Protein AF-A0A5B2VB46-F1 (afdb_monomer_lite)

Structure (mmCIF, N/CA/C/O backbone):
data_AF-A0A5B2VB46-F1
#
_entry.id   AF-A0A5B2VB46-F1
#
loop_
_atom_site.group_PDB
_atom_site.id
_atom_site.type_symbol
_atom_site.label_atom_id
_atom_site.label_alt_id
_atom_site.label_comp_id
_atom_site.label_asym_id
_atom_site.label_entity_id
_atom_site.label_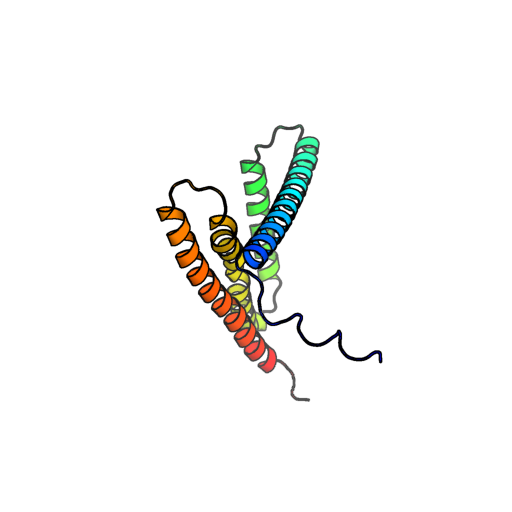seq_id
_atom_site.pdbx_PDB_ins_code
_atom_site.Cartn_x
_atom_site.Cartn_y
_atom_site.Cartn_z
_atom_site.occupancy
_atom_site.B_iso_or_equiv
_atom_site.auth_seq_id
_atom_site.auth_comp_id
_atom_site.auth_asym_id
_atom_site.auth_atom_id
_atom_site.pdbx_PDB_model_num
ATOM 1 N N . MET A 1 1 ? 26.247 -49.429 2.736 1.00 46.56 1 MET A N 1
ATOM 2 C CA . MET A 1 1 ? 26.885 -48.415 1.864 1.00 46.56 1 MET A CA 1
ATOM 3 C C . MET A 1 1 ? 25.823 -47.531 1.199 1.00 46.56 1 MET A C 1
ATOM 5 O O . MET A 1 1 ? 25.693 -47.545 -0.013 1.00 46.56 1 MET A O 1
ATOM 9 N N . ALA A 1 2 ? 25.027 -46.788 1.976 1.00 45.22 2 ALA A N 1
ATOM 10 C CA . ALA A 1 2 ? 23.944 -45.957 1.428 1.00 45.22 2 ALA A CA 1
ATOM 11 C C . ALA A 1 2 ? 23.599 -44.784 2.364 1.00 45.22 2 ALA A C 1
ATOM 13 O O . ALA A 1 2 ? 22.451 -44.605 2.744 1.00 45.22 2 ALA A O 1
ATOM 14 N N . SER A 1 3 ? 24.602 -44.027 2.824 1.00 49.53 3 SER A N 1
ATOM 15 C CA . SER A 1 3 ? 24.350 -42.890 3.724 1.00 49.53 3 SER A CA 1
ATOM 16 C C . SER A 1 3 ? 25.451 -41.830 3.658 1.00 49.53 3 SER A C 1
ATOM 18 O O . SER A 1 3 ? 26.007 -41.428 4.679 1.00 49.53 3 SER A O 1
ATOM 20 N N . THR A 1 4 ? 25.825 -41.389 2.454 1.00 49.69 4 THR A N 1
ATOM 21 C CA . THR A 1 4 ? 26.811 -40.301 2.293 1.00 49.69 4 THR A CA 1
ATOM 22 C C . THR A 1 4 ? 26.540 -39.471 1.035 1.00 49.69 4 THR A C 1
ATOM 24 O O . THR A 1 4 ? 27.427 -39.251 0.220 1.00 49.69 4 THR A O 1
ATOM 27 N N . THR A 1 5 ? 25.294 -39.029 0.831 1.00 49.06 5 THR A N 1
ATOM 28 C CA . THR A 1 5 ? 24.952 -38.166 -0.325 1.00 49.06 5 THR A CA 1
ATOM 29 C C . THR A 1 5 ? 24.056 -36.972 0.035 1.00 49.06 5 THR A C 1
ATOM 31 O O . THR A 1 5 ? 23.665 -36.225 -0.847 1.00 49.06 5 THR A O 1
ATOM 34 N N . ILE A 1 6 ? 23.758 -36.718 1.318 1.00 52.31 6 ILE A N 1
ATOM 35 C CA . ILE A 1 6 ? 22.852 -35.611 1.715 1.00 52.31 6 ILE A CA 1
ATOM 36 C C . ILE A 1 6 ? 23.581 -34.422 2.374 1.00 52.31 6 ILE A C 1
ATOM 38 O O . ILE A 1 6 ? 22.983 -33.383 2.624 1.00 52.31 6 ILE A O 1
ATOM 42 N N . SER A 1 7 ? 24.893 -34.490 2.597 1.00 48.81 7 SER A N 1
ATOM 43 C CA . SER A 1 7 ? 25.623 -33.411 3.277 1.00 48.81 7 SER A CA 1
ATOM 44 C C . SER A 1 7 ? 26.621 -32.738 2.338 1.00 48.81 7 SER A C 1
ATOM 46 O O . SER A 1 7 ? 27.769 -33.163 2.325 1.00 48.81 7 SER A O 1
ATOM 48 N N . ASN A 1 8 ? 26.174 -31.760 1.528 1.00 46.81 8 ASN A N 1
ATOM 49 C CA . ASN A 1 8 ? 26.981 -30.599 1.064 1.00 46.81 8 ASN A CA 1
ATOM 50 C C . ASN A 1 8 ? 26.318 -29.678 0.009 1.00 46.81 8 ASN A C 1
ATOM 52 O O . ASN A 1 8 ? 27.009 -28.945 -0.691 1.00 46.81 8 ASN A O 1
ATOM 56 N N . ALA A 1 9 ? 24.989 -29.618 -0.108 1.00 46.84 9 ALA A N 1
ATOM 57 C CA . ALA A 1 9 ? 24.348 -28.729 -1.093 1.00 46.84 9 ALA A CA 1
ATOM 58 C C . ALA A 1 9 ? 24.318 -27.228 -0.704 1.00 46.84 9 ALA A C 1
ATOM 60 O O . ALA A 1 9 ? 23.650 -26.445 -1.371 1.00 46.84 9 ALA A O 1
ATOM 61 N N . VAL A 1 10 ? 24.999 -26.807 0.371 1.00 53.06 10 VAL A N 1
ATOM 62 C CA . VAL A 1 10 ? 24.820 -25.463 0.966 1.00 53.06 10 VAL A CA 1
ATOM 63 C C . VAL A 1 10 ? 26.076 -24.578 0.905 1.00 53.06 10 VAL A C 1
ATOM 65 O O . VAL A 1 10 ? 26.020 -23.432 1.334 1.00 53.06 10 VAL A O 1
ATOM 68 N N . THR A 1 11 ? 27.210 -25.028 0.352 1.00 63.12 11 THR A N 1
ATOM 69 C CA . THR A 1 11 ? 28.468 -24.281 0.586 1.00 63.12 11 THR A CA 1
ATOM 70 C C . THR A 1 11 ? 28.937 -23.320 -0.509 1.00 63.12 11 THR A C 1
ATOM 72 O O . THR A 1 11 ? 29.594 -22.358 -0.143 1.00 63.12 11 THR A O 1
ATOM 75 N N . THR A 1 12 ? 28.589 -23.419 -1.794 1.00 55.94 12 THR A N 1
ATOM 76 C CA . THR A 1 12 ? 29.017 -22.378 -2.760 1.00 55.94 12 THR A CA 1
ATOM 77 C C . THR A 1 12 ? 28.120 -22.345 -3.992 1.00 55.94 12 THR A C 1
ATOM 79 O O . THR A 1 12 ? 28.344 -23.095 -4.939 1.00 55.94 12 THR A O 1
ATOM 82 N N . LEU A 1 13 ? 27.132 -21.449 -4.026 1.00 57.28 13 LEU A N 1
ATOM 83 C CA . LEU A 1 13 ? 26.632 -20.980 -5.319 1.00 57.28 13 LEU A CA 1
ATOM 84 C C . LEU A 1 13 ? 27.815 -20.292 -6.006 1.00 57.28 13 LEU A C 1
ATOM 86 O O . LEU A 1 13 ? 28.377 -19.344 -5.451 1.00 57.28 13 LEU A O 1
ATOM 90 N N . THR A 1 14 ? 28.234 -20.771 -7.175 1.00 73.62 14 THR A N 1
ATOM 91 C CA . THR A 1 14 ? 29.190 -20.004 -7.979 1.00 73.62 14 THR A CA 1
ATOM 92 C C . THR A 1 14 ? 28.559 -18.644 -8.321 1.00 73.62 14 THR A C 1
ATOM 94 O O . THR A 1 14 ? 27.329 -18.547 -8.408 1.00 73.62 14 THR A O 1
ATOM 97 N N . PRO A 1 15 ? 29.350 -17.572 -8.522 1.00 70.38 15 PRO A N 1
ATOM 98 C CA . PRO A 1 15 ? 28.812 -16.256 -8.884 1.00 70.38 15 PRO A CA 1
ATOM 99 C C . PRO A 1 15 ? 27.856 -16.314 -10.088 1.00 70.38 15 PRO A C 1
ATOM 101 O O . PRO A 1 15 ? 26.864 -15.589 -10.132 1.00 70.38 15 PRO A O 1
ATOM 104 N N . GLU A 1 16 ? 28.100 -17.241 -11.020 1.00 72.50 16 GLU A N 1
ATOM 105 C CA . GLU A 1 16 ? 27.219 -17.500 -12.161 1.00 72.50 16 GLU A CA 1
ATOM 106 C C . GLU A 1 16 ? 25.876 -18.133 -11.778 1.00 72.50 16 GLU A C 1
ATOM 108 O O . GLU A 1 16 ? 24.846 -17.733 -12.317 1.00 72.50 16 GLU A O 1
ATOM 113 N N . GLN A 1 17 ? 25.842 -19.072 -10.828 1.00 74.94 17 GLN A N 1
ATOM 114 C CA . GLN A 1 17 ? 24.598 -19.702 -10.369 1.00 74.94 17 GLN A CA 1
ATOM 115 C C . GLN A 1 17 ? 23.719 -18.731 -9.567 1.00 74.94 17 GLN A C 1
ATOM 117 O O . GLN A 1 17 ? 22.497 -18.743 -9.724 1.00 74.94 17 GLN A O 1
ATOM 122 N N . ALA A 1 18 ? 24.319 -17.848 -8.761 1.00 71.69 18 ALA A N 1
ATOM 123 C CA . ALA A 1 18 ? 23.589 -16.790 -8.055 1.00 71.69 18 ALA A CA 1
ATOM 124 C C . ALA A 1 18 ? 23.002 -15.751 -9.029 1.00 71.69 18 ALA A C 1
ATOM 126 O O . ALA A 1 18 ? 21.856 -15.325 -8.874 1.00 71.69 18 ALA A O 1
ATOM 127 N N . LEU A 1 19 ? 23.755 -15.390 -10.073 1.00 73.19 19 LEU A N 1
ATOM 128 C CA . LEU A 1 19 ? 23.287 -14.497 -11.133 1.00 73.19 19 LEU A CA 1
ATOM 129 C C . LEU A 1 19 ? 22.173 -15.139 -11.975 1.00 73.19 19 LEU A C 1
ATOM 131 O O . LEU A 1 19 ? 21.193 -14.471 -12.301 1.00 73.19 19 LEU A O 1
ATOM 135 N N . ALA A 1 20 ? 22.294 -16.427 -12.303 1.00 79.19 20 ALA A N 1
ATOM 136 C CA . ALA A 1 20 ? 21.267 -17.174 -13.027 1.00 79.19 20 ALA A CA 1
ATOM 137 C C . ALA A 1 20 ? 19.962 -17.276 -12.220 1.00 79.19 20 ALA A C 1
ATOM 139 O O . ALA A 1 20 ? 18.888 -17.022 -12.764 1.00 79.19 20 ALA A O 1
ATOM 140 N N . ALA A 1 21 ? 20.047 -17.552 -10.914 1.00 76.25 21 ALA A N 1
ATOM 141 C CA . ALA A 1 21 ? 18.888 -17.550 -10.024 1.00 76.25 21 ALA A CA 1
ATOM 142 C C . ALA A 1 21 ? 18.243 -16.156 -9.916 1.00 76.25 21 ALA A C 1
ATOM 144 O O . ALA A 1 21 ? 17.022 -16.040 -9.987 1.00 76.25 21 ALA A O 1
ATOM 145 N N . ALA A 1 22 ? 19.044 -15.089 -9.817 1.00 74.06 22 ALA A N 1
ATOM 146 C CA . ALA A 1 22 ? 18.539 -13.715 -9.795 1.00 74.06 22 ALA A CA 1
ATOM 147 C C . ALA A 1 22 ? 17.832 -13.326 -11.106 1.00 74.06 22 ALA A C 1
ATOM 149 O O . ALA A 1 22 ? 16.782 -12.685 -11.069 1.00 74.06 22 ALA A O 1
ATOM 150 N N . ARG A 1 23 ? 18.362 -13.751 -12.262 1.00 78.25 23 ARG A N 1
ATOM 151 C CA . ARG A 1 23 ? 17.729 -13.536 -13.575 1.00 78.25 23 ARG A CA 1
ATOM 152 C C . ARG A 1 23 ? 16.414 -14.301 -13.714 1.00 78.25 23 ARG A C 1
ATOM 154 O O . ARG A 1 23 ? 15.433 -13.705 -14.138 1.00 78.25 23 ARG A O 1
ATOM 161 N N . ALA A 1 24 ? 16.366 -15.563 -13.289 1.00 81.19 24 ALA A N 1
ATOM 162 C CA . ALA A 1 24 ? 15.136 -16.358 -13.309 1.00 81.19 24 ALA A CA 1
ATOM 163 C C . ALA A 1 24 ? 14.035 -15.748 -12.418 1.00 81.19 24 ALA A C 1
ATOM 165 O O . ALA A 1 24 ? 12.869 -15.712 -12.802 1.00 81.19 24 ALA A O 1
ATOM 166 N N . GLN A 1 25 ? 14.403 -15.215 -11.248 1.00 77.62 25 GLN A N 1
ATOM 167 C CA . GLN A 1 25 ? 13.475 -14.503 -10.360 1.00 77.62 25 GLN A CA 1
ATOM 168 C C . GLN A 1 25 ? 12.995 -13.178 -10.974 1.00 77.62 25 GLN A C 1
ATOM 170 O O . GLN A 1 25 ? 11.816 -12.845 -10.871 1.00 77.62 25 GLN A O 1
ATOM 175 N N . ALA A 1 26 ? 13.879 -12.438 -11.651 1.00 75.88 26 ALA A N 1
ATOM 176 C CA . ALA A 1 26 ? 13.517 -11.207 -12.353 1.00 75.88 26 ALA A CA 1
ATOM 177 C C . ALA A 1 26 ? 12.580 -11.467 -13.546 1.00 75.88 26 ALA A C 1
ATOM 179 O O . ALA A 1 26 ? 11.647 -10.699 -13.773 1.00 75.88 26 ALA A O 1
ATOM 180 N N . GLU A 1 27 ? 12.788 -12.558 -14.282 1.00 78.44 27 GLU A N 1
ATOM 181 C CA . GLU A 1 27 ? 11.916 -12.968 -15.386 1.00 78.44 27 GLU A CA 1
ATOM 182 C C . GLU A 1 27 ? 10.544 -13.431 -14.880 1.00 78.44 27 GLU A C 1
ATOM 184 O O . GLU A 1 27 ? 9.518 -12.982 -15.389 1.00 78.44 27 GLU A O 1
ATOM 189 N N . ALA A 1 28 ? 10.502 -14.220 -13.802 1.00 78.06 28 ALA A N 1
ATOM 190 C CA . ALA A 1 28 ? 9.250 -14.582 -13.137 1.00 78.06 28 ALA A CA 1
ATOM 191 C C . ALA A 1 28 ? 8.486 -13.346 -12.623 1.00 78.06 28 ALA A C 1
ATOM 193 O O . ALA A 1 28 ? 7.263 -13.270 -12.757 1.00 78.06 28 ALA A O 1
ATOM 194 N N . ALA A 1 29 ? 9.198 -12.351 -12.083 1.00 75.19 29 ALA A N 1
ATOM 195 C CA . ALA A 1 29 ? 8.609 -11.087 -11.649 1.00 75.19 29 ALA A CA 1
ATOM 196 C C . ALA A 1 29 ? 8.081 -10.247 -12.825 1.00 75.19 29 ALA A C 1
ATOM 198 O O . ALA A 1 29 ? 7.017 -9.642 -12.698 1.00 75.19 29 ALA A O 1
ATOM 199 N N . ARG A 1 30 ? 8.773 -10.239 -13.974 1.00 77.06 30 ARG A N 1
ATOM 200 C CA . ARG A 1 30 ? 8.298 -9.593 -15.211 1.00 77.06 30 ARG A CA 1
ATOM 201 C C . ARG A 1 30 ? 7.019 -10.238 -15.727 1.00 77.06 30 ARG A C 1
ATOM 203 O O . ARG A 1 30 ? 6.040 -9.535 -15.920 1.00 77.06 30 ARG A O 1
ATOM 210 N N . ILE A 1 31 ? 6.987 -11.565 -15.835 1.00 81.12 31 ILE A N 1
ATOM 211 C CA . ILE A 1 31 ? 5.788 -12.298 -16.268 1.00 81.12 31 ILE A CA 1
ATOM 212 C C . ILE A 1 31 ? 4.614 -12.017 -15.318 1.00 81.12 31 ILE A C 1
ATOM 214 O O . ILE A 1 31 ? 3.486 -11.813 -15.759 1.00 81.12 31 ILE A O 1
ATOM 218 N N . ALA A 1 32 ? 4.860 -11.962 -14.005 1.00 78.00 32 ALA A N 1
ATOM 219 C CA . ALA A 1 32 ? 3.830 -11.607 -13.030 1.00 78.00 32 ALA A CA 1
ATOM 220 C C . ALA A 1 32 ? 3.327 -10.160 -13.196 1.00 78.00 32 ALA A C 1
ATOM 222 O O . ALA A 1 32 ? 2.123 -9.922 -13.082 1.00 78.00 32 ALA A O 1
ATOM 223 N N . ALA A 1 33 ? 4.222 -9.211 -13.484 1.00 76.25 33 ALA A 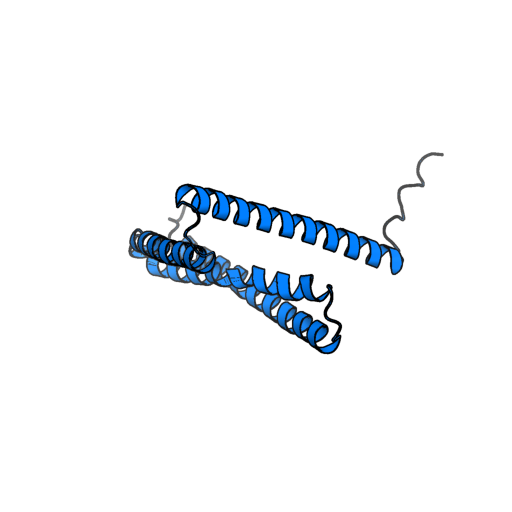N 1
ATOM 224 C CA . ALA A 1 33 ? 3.866 -7.822 -13.758 1.00 76.25 33 ALA A CA 1
ATOM 225 C C . ALA A 1 33 ? 3.070 -7.682 -15.065 1.00 76.25 33 ALA A C 1
ATOM 227 O O . ALA A 1 33 ? 2.039 -7.015 -15.067 1.00 76.25 33 ALA A O 1
ATOM 228 N N . ASP A 1 34 ? 3.479 -8.369 -16.130 1.00 82.62 34 ASP A N 1
ATOM 229 C CA . ASP A 1 34 ? 2.788 -8.370 -17.423 1.00 82.62 34 ASP A CA 1
ATOM 230 C C . ASP A 1 34 ? 1.392 -8.989 -17.301 1.00 82.62 34 ASP A C 1
ATOM 232 O O . ASP A 1 34 ? 0.420 -8.448 -17.824 1.00 82.62 34 ASP A O 1
ATOM 236 N N . ASN A 1 35 ? 1.259 -10.073 -16.531 1.00 80.81 35 ASN A N 1
ATOM 237 C CA . ASN A 1 35 ? -0.039 -10.667 -16.227 1.00 80.81 35 ASN A CA 1
ATOM 238 C C . ASN A 1 35 ? -0.927 -9.687 -15.447 1.00 80.81 35 ASN A C 1
ATOM 240 O O . ASN A 1 35 ? -2.094 -9.518 -15.790 1.00 80.81 35 ASN A O 1
ATOM 244 N N . ALA A 1 36 ? -0.393 -9.014 -14.422 1.00 78.44 36 ALA A N 1
ATOM 245 C CA . ALA A 1 36 ? -1.131 -8.011 -13.652 1.00 78.44 36 ALA A CA 1
ATOM 246 C C . ALA A 1 36 ? -1.567 -6.816 -14.517 1.00 78.44 36 ALA A C 1
ATOM 248 O O . ALA A 1 36 ? -2.700 -6.344 -14.389 1.00 78.44 36 ALA A O 1
ATOM 249 N N . GLN A 1 37 ? -0.700 -6.374 -15.428 1.00 77.69 37 GLN A N 1
ATOM 250 C CA . GLN A 1 37 ? -1.000 -5.338 -16.409 1.00 77.69 37 GLN A CA 1
ATOM 251 C C . GLN A 1 37 ? -2.110 -5.803 -17.361 1.00 77.69 37 GLN A C 1
ATOM 253 O O . GLN A 1 37 ? -3.087 -5.088 -17.549 1.00 77.69 37 GLN A O 1
ATOM 258 N N . ALA A 1 38 ? -2.035 -7.038 -17.863 1.00 81.06 38 ALA A N 1
ATOM 259 C CA . ALA A 1 38 ? -3.051 -7.622 -18.732 1.00 81.06 38 ALA A CA 1
ATOM 260 C C . ALA A 1 38 ? -4.418 -7.747 -18.038 1.00 81.06 38 ALA A C 1
ATOM 262 O O . ALA A 1 38 ? -5.444 -7.497 -18.667 1.00 81.06 38 ALA A O 1
ATOM 263 N N . TYR A 1 39 ? -4.459 -8.074 -16.740 1.00 79.19 39 TYR A N 1
ATOM 264 C CA . TYR A 1 39 ? -5.704 -8.040 -15.964 1.00 79.19 39 TYR A CA 1
ATOM 265 C C . TYR A 1 39 ? -6.263 -6.617 -15.850 1.00 79.19 39 TYR A C 1
ATOM 267 O O . TYR A 1 39 ? -7.465 -6.417 -16.035 1.00 79.19 39 TYR A O 1
ATOM 275 N N . ALA A 1 40 ? -5.414 -5.624 -15.572 1.00 77.06 40 ALA A N 1
ATOM 276 C CA . ALA A 1 40 ? -5.832 -4.225 -15.501 1.00 77.06 40 ALA A CA 1
ATOM 277 C C . ALA A 1 40 ? -6.350 -3.715 -16.856 1.00 77.06 40 ALA A C 1
ATOM 279 O O . ALA A 1 40 ? -7.401 -3.071 -16.912 1.00 77.06 40 ALA A O 1
ATOM 280 N N . ASP A 1 41 ? -5.665 -4.066 -17.941 1.00 79.69 41 ASP A N 1
ATOM 281 C CA . ASP A 1 41 ? -6.040 -3.711 -19.306 1.00 79.69 41 ASP A CA 1
ATOM 282 C C . ASP A 1 41 ? -7.309 -4.446 -19.750 1.00 79.69 41 ASP A C 1
ATOM 284 O O . ASP A 1 41 ? -8.144 -3.851 -20.421 1.00 79.69 41 ASP A O 1
ATOM 288 N N . ALA A 1 42 ? -7.531 -5.695 -19.328 1.00 80.12 42 ALA A N 1
ATOM 289 C CA . ALA A 1 42 ? -8.769 -6.429 -19.597 1.00 80.12 42 ALA A CA 1
ATOM 290 C C . ALA A 1 42 ? -9.974 -5.813 -18.869 1.00 80.12 42 ALA A C 1
ATOM 292 O O . ALA A 1 42 ? -11.053 -5.675 -19.451 1.00 80.12 42 ALA A O 1
ATOM 293 N N . VAL A 1 43 ? -9.798 -5.389 -17.613 1.00 82.00 43 VAL A N 1
ATOM 294 C CA . VAL A 1 43 ? -10.832 -4.646 -16.879 1.00 82.00 43 VAL A CA 1
ATOM 295 C C . VAL A 1 43 ? -11.100 -3.308 -17.569 1.00 82.00 43 VAL A C 1
ATOM 297 O O . VAL A 1 43 ? -12.259 -2.993 -17.842 1.00 82.00 43 VAL A O 1
ATOM 300 N N . ALA A 1 44 ? -10.054 -2.564 -17.935 1.00 72.44 44 ALA A N 1
ATOM 301 C CA . ALA A 1 44 ? -10.188 -1.306 -18.664 1.00 72.44 44 ALA A CA 1
ATOM 302 C C . ALA A 1 44 ? -10.876 -1.501 -20.025 1.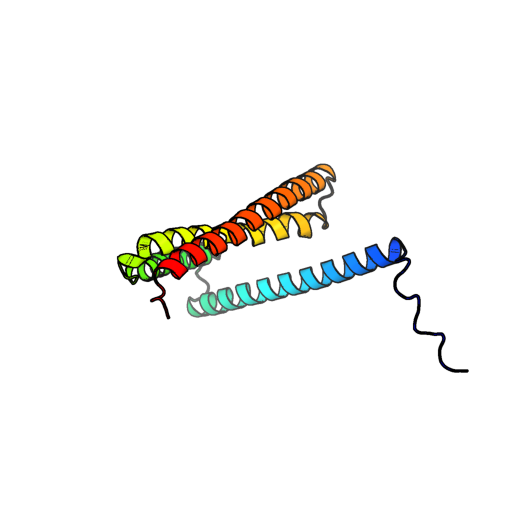00 72.44 44 ALA A C 1
ATOM 304 O O . ALA A 1 44 ? -11.777 -0.740 -20.360 1.00 72.44 44 ALA A O 1
ATOM 305 N N . ALA A 1 45 ? -10.526 -2.547 -20.773 1.00 71.75 45 ALA A N 1
ATOM 306 C CA . ALA A 1 45 ? -11.098 -2.874 -22.074 1.00 71.75 45 ALA A CA 1
ATOM 307 C C . ALA A 1 45 ? -12.557 -3.334 -21.974 1.00 71.75 45 ALA A C 1
ATOM 309 O O . ALA A 1 45 ? -13.371 -2.940 -22.802 1.00 71.75 45 ALA A O 1
ATOM 310 N N . SER A 1 46 ? -12.920 -4.120 -20.956 1.00 77.94 46 SER A N 1
ATOM 311 C CA . SER A 1 46 ? -14.313 -4.536 -20.738 1.00 77.94 46 SER A CA 1
ATOM 312 C C . SER A 1 46 ? -15.217 -3.346 -20.404 1.00 77.94 46 SER A C 1
ATOM 314 O O . SER A 1 46 ? -16.325 -3.240 -20.930 1.00 77.94 46 SER A O 1
ATOM 316 N N . LEU A 1 47 ? -14.721 -2.399 -19.603 1.00 69.12 47 LEU A N 1
ATOM 317 C CA . LEU A 1 47 ? -15.444 -1.171 -19.293 1.00 69.12 47 LEU A CA 1
ATOM 318 C C . LEU A 1 47 ? -15.433 -0.186 -20.471 1.00 69.12 47 LEU A C 1
ATOM 320 O O . LEU A 1 47 ? -16.440 0.473 -20.724 1.00 69.12 47 LEU A O 1
ATOM 324 N N . ALA A 1 48 ? -14.341 -0.119 -21.236 1.00 67.25 48 ALA A N 1
ATOM 325 C CA . ALA A 1 48 ? -14.258 0.657 -22.471 1.00 67.25 48 ALA A CA 1
ATOM 326 C C . ALA A 1 48 ? -15.235 0.122 -23.528 1.00 67.25 48 ALA A C 1
ATOM 328 O O . ALA A 1 48 ? -15.938 0.899 -24.165 1.00 67.25 48 ALA A O 1
ATOM 329 N N . ALA A 1 49 ? -15.360 -1.198 -23.670 1.00 67.94 49 ALA A N 1
ATOM 330 C CA . ALA A 1 49 ? -16.340 -1.832 -24.548 1.00 67.94 49 ALA A CA 1
ATOM 331 C C . ALA A 1 49 ? -17.779 -1.567 -24.077 1.00 67.94 49 ALA A C 1
ATOM 333 O O . ALA A 1 49 ? -18.634 -1.230 -24.893 1.00 67.94 49 ALA A O 1
ATOM 334 N N . ALA A 1 50 ? -18.035 -1.619 -22.764 1.00 68.19 50 ALA A N 1
ATOM 335 C CA . ALA A 1 50 ? -19.327 -1.248 -22.180 1.00 68.19 50 ALA A CA 1
ATOM 336 C C . ALA A 1 50 ? -19.674 0.244 -22.364 1.00 68.19 50 ALA A C 1
ATOM 338 O O . ALA A 1 50 ? -20.846 0.611 -22.329 1.00 68.19 50 ALA A O 1
ATOM 339 N N . THR A 1 51 ? -18.671 1.099 -22.582 1.00 68.38 51 THR A N 1
ATOM 340 C CA . THR A 1 51 ? -18.821 2.550 -22.794 1.00 68.38 51 THR A CA 1
ATOM 341 C C . THR A 1 51 ? -18.626 2.980 -24.256 1.00 68.38 51 THR A C 1
ATOM 343 O O . THR A 1 51 ? -18.645 4.174 -24.547 1.00 68.38 51 THR A O 1
ATOM 346 N N . GLY A 1 52 ? -18.475 2.035 -25.196 1.00 65.50 52 GLY A N 1
ATOM 347 C CA . GLY A 1 52 ? -18.378 2.311 -26.637 1.00 65.50 52 GLY A CA 1
ATOM 348 C C . GLY A 1 52 ? -17.021 2.842 -27.122 1.00 65.50 52 GLY A C 1
ATOM 349 O O . GLY A 1 52 ? -16.954 3.460 -28.180 1.00 65.50 52 GLY A O 1
ATOM 350 N N . GLY A 1 53 ? -15.941 2.625 -26.367 1.00 63.72 53 GLY A N 1
ATOM 351 C CA . GLY A 1 53 ? -14.570 2.996 -26.745 1.00 63.72 53 GLY A CA 1
ATOM 352 C C . GLY A 1 53 ? -14.224 4.480 -26.568 1.00 63.72 53 GLY A C 1
ATOM 353 O O . GLY A 1 53 ? -13.159 4.909 -26.996 1.00 63.72 53 GLY A O 1
ATOM 354 N N . ALA A 1 54 ? -15.099 5.265 -25.933 1.00 64.06 54 ALA A N 1
ATOM 355 C CA . ALA A 1 54 ? -14.954 6.718 -25.816 1.00 64.06 54 ALA A CA 1
ATOM 356 C C . ALA A 1 54 ? -14.154 7.194 -24.586 1.00 64.06 54 ALA A C 1
ATOM 358 O O . ALA A 1 54 ? -13.973 8.399 -24.408 1.00 64.06 54 ALA A O 1
ATOM 359 N N . VAL A 1 55 ? -13.706 6.289 -23.708 1.00 65.75 55 VAL A N 1
ATOM 360 C CA . VAL A 1 55 ? -13.098 6.669 -22.423 1.00 65.75 55 VAL A CA 1
ATOM 361 C C . VAL A 1 55 ? -11.581 6.542 -22.488 1.00 65.75 55 VAL A C 1
ATOM 363 O O . VAL A 1 55 ? -11.038 5.443 -22.567 1.00 65.75 55 VAL A O 1
ATOM 366 N N . ASP A 1 56 ? -10.899 7.685 -22.427 1.00 79.25 56 ASP A N 1
ATOM 367 C CA . ASP A 1 56 ? -9.441 7.756 -22.333 1.00 79.25 56 ASP A CA 1
ATOM 368 C C . ASP A 1 56 ? -8.929 7.021 -21.069 1.00 79.25 56 ASP A C 1
ATOM 370 O O . ASP A 1 56 ? -9.528 7.168 -19.995 1.00 79.25 56 ASP A O 1
ATOM 374 N N . PRO A 1 57 ? -7.816 6.260 -21.133 1.00 78.56 57 PRO A N 1
ATOM 375 C CA . PRO A 1 57 ? -7.255 5.558 -19.973 1.00 78.56 57 PRO A CA 1
ATOM 376 C C . PRO A 1 57 ? -6.973 6.463 -18.765 1.00 78.56 57 PRO A C 1
ATOM 378 O O . PRO A 1 57 ? -7.048 6.015 -17.617 1.00 78.56 57 PRO A O 1
ATOM 381 N N . THR A 1 58 ? -6.672 7.742 -18.992 1.00 83.62 58 THR A N 1
ATOM 382 C CA . THR A 1 58 ? -6.495 8.742 -17.930 1.00 83.62 58 THR A CA 1
ATOM 383 C C . THR A 1 58 ? -7.821 9.051 -17.254 1.00 83.62 58 THR A C 1
ATOM 385 O O . THR A 1 58 ? -7.890 9.054 -16.026 1.00 83.62 58 THR A O 1
ATOM 388 N N . VAL A 1 59 ? -8.888 9.252 -18.035 1.00 83.81 59 VAL A N 1
ATOM 389 C CA . VAL A 1 59 ? -10.250 9.465 -17.518 1.00 83.81 59 VAL A CA 1
ATOM 390 C C . VAL A 1 59 ? -10.720 8.238 -16.740 1.00 83.81 59 VAL A C 1
ATOM 392 O O . VAL A 1 59 ? -11.317 8.377 -15.676 1.00 83.81 59 VAL A O 1
ATOM 395 N N . PHE A 1 60 ? -10.377 7.037 -17.203 1.00 80.25 60 PHE A N 1
ATOM 396 C CA . PHE A 1 60 ? -10.663 5.791 -16.494 1.00 80.25 60 PHE A CA 1
ATOM 397 C C . PHE A 1 60 ? -9.946 5.702 -15.135 1.00 80.25 60 PHE A C 1
ATOM 399 O O . PHE A 1 60 ? -10.581 5.455 -14.108 1.00 80.25 60 PHE A O 1
ATOM 406 N N . ARG A 1 61 ? -8.633 5.968 -15.090 1.00 82.94 61 ARG A N 1
ATOM 407 C CA . ARG A 1 61 ? -7.864 6.009 -13.829 1.00 82.94 61 ARG A CA 1
ATOM 408 C C . ARG A 1 61 ? -8.379 7.100 -12.888 1.00 82.94 61 ARG A C 1
ATOM 410 O O . ARG A 1 61 ? -8.457 6.877 -11.681 1.00 82.94 61 ARG A O 1
ATOM 417 N N . LEU A 1 62 ? -8.775 8.248 -13.436 1.00 88.19 62 LEU A N 1
ATOM 418 C CA . LEU A 1 62 ? -9.386 9.340 -12.683 1.00 88.19 62 LEU A CA 1
ATOM 419 C C . LEU A 1 62 ? -10.747 8.932 -12.103 1.00 88.19 62 LEU A C 1
ATOM 421 O O . LEU A 1 62 ? -11.027 9.237 -10.947 1.00 88.19 62 LEU A O 1
ATOM 425 N N . ALA A 1 63 ? -11.570 8.202 -12.858 1.00 88.44 63 ALA A N 1
ATOM 426 C CA . ALA A 1 63 ? -12.845 7.686 -12.371 1.00 88.44 63 ALA A CA 1
ATOM 427 C C . ALA A 1 63 ? -12.646 6.712 -11.199 1.00 88.44 63 ALA A C 1
ATOM 429 O O . ALA A 1 63 ? -13.316 6.852 -10.176 1.00 88.44 63 ALA A O 1
ATOM 430 N N . ILE A 1 64 ? -11.684 5.784 -11.299 1.00 88.12 64 ILE A N 1
ATOM 431 C CA . ILE A 1 64 ? -11.316 4.889 -10.187 1.00 88.12 64 ILE A CA 1
ATOM 432 C C . ILE A 1 64 ? -10.834 5.696 -8.977 1.00 88.12 64 ILE A C 1
ATOM 434 O O . ILE A 1 64 ? -11.249 5.417 -7.855 1.00 88.12 64 ILE A O 1
ATOM 438 N N . PHE A 1 65 ? -9.996 6.713 -9.188 1.00 90.69 65 PHE A N 1
ATOM 439 C CA . PHE A 1 65 ? -9.516 7.584 -8.115 1.00 90.69 65 PHE A CA 1
ATOM 440 C C . PHE A 1 65 ? -10.667 8.301 -7.394 1.00 90.69 65 PHE A C 1
ATOM 442 O O . PHE A 1 65 ? -10.743 8.270 -6.166 1.00 90.69 65 PHE A O 1
ATOM 449 N N . VAL A 1 66 ? -11.605 8.887 -8.141 1.00 93.38 66 VAL A N 1
ATOM 450 C CA . VAL A 1 66 ? -12.781 9.564 -7.575 1.00 93.38 66 VAL A CA 1
ATOM 451 C C . VAL A 1 66 ? -13.686 8.574 -6.834 1.00 93.38 66 VAL A C 1
ATOM 453 O O . VAL A 1 66 ? -14.104 8.853 -5.710 1.00 93.38 66 VAL A O 1
ATOM 456 N N . LEU A 1 67 ? -13.940 7.392 -7.404 1.00 94.00 67 LEU A N 1
ATOM 457 C CA . LEU A 1 67 ? -14.695 6.326 -6.736 1.00 94.00 67 LEU A CA 1
ATOM 458 C C . LEU A 1 67 ? -14.017 5.877 -5.433 1.00 94.00 67 LEU A C 1
ATOM 460 O O . LEU A 1 67 ? -14.695 5.700 -4.422 1.00 94.00 67 LEU A O 1
ATOM 464 N N . ALA A 1 68 ? -12.688 5.754 -5.419 1.00 93.19 68 ALA A N 1
ATOM 465 C CA . ALA A 1 68 ? -11.930 5.404 -4.221 1.00 93.19 68 ALA A CA 1
ATOM 466 C C . ALA A 1 68 ? -12.052 6.469 -3.116 1.00 93.19 68 ALA A C 1
ATOM 468 O O . ALA A 1 68 ? -12.144 6.106 -1.943 1.00 93.19 68 ALA A O 1
ATOM 469 N N . ILE A 1 69 ? -12.124 7.762 -3.465 1.00 94.69 69 ILE A N 1
ATOM 470 C CA . ILE A 1 69 ? -12.389 8.842 -2.495 1.00 94.69 69 ILE A CA 1
ATOM 471 C C . ILE A 1 69 ? -13.767 8.662 -1.855 1.00 94.69 69 ILE A C 1
ATOM 473 O O . ILE A 1 69 ? -13.877 8.717 -0.628 1.00 94.69 69 ILE A O 1
ATOM 477 N N . PHE A 1 70 ? -14.807 8.411 -2.658 1.00 95.88 70 PHE A N 1
ATOM 478 C CA . PHE A 1 70 ? -16.153 8.165 -2.131 1.00 95.88 70 PHE A CA 1
ATOM 479 C C . PHE A 1 70 ? -16.169 6.961 -1.188 1.00 95.88 70 PHE A C 1
ATOM 481 O O . PHE A 1 70 ? -16.672 7.066 -0.070 1.00 95.88 70 PHE A O 1
ATOM 488 N N . VAL A 1 71 ? -15.569 5.840 -1.595 1.00 94.75 71 VAL A N 1
ATOM 489 C CA . VAL A 1 71 ? -15.466 4.647 -0.742 1.00 94.75 71 VAL A CA 1
ATOM 490 C C . VAL A 1 71 ? -14.727 4.971 0.558 1.00 94.75 71 VAL A C 1
ATOM 492 O O . VAL A 1 71 ? -15.229 4.647 1.632 1.00 94.75 71 VAL A O 1
ATOM 495 N N . GLY A 1 72 ? -13.585 5.659 0.492 1.00 92.69 72 GLY A N 1
ATOM 496 C CA . GLY A 1 72 ? -12.816 6.053 1.674 1.00 92.69 72 GLY A CA 1
ATOM 497 C C . GLY A 1 72 ? -13.617 6.926 2.644 1.00 92.69 72 GLY A C 1
ATOM 498 O O . GLY A 1 72 ? -13.603 6.681 3.850 1.00 92.69 72 GLY A O 1
ATOM 499 N N . TYR A 1 73 ? -14.373 7.891 2.119 1.00 94.12 73 TYR A N 1
ATOM 500 C CA . TYR A 1 73 ? -15.254 8.744 2.910 1.00 94.12 73 TYR A CA 1
ATOM 501 C C . TYR A 1 73 ? -16.325 7.942 3.656 1.00 94.12 73 TYR A C 1
ATOM 503 O O . TYR A 1 73 ? -16.453 8.072 4.875 1.00 94.12 73 TYR A O 1
ATOM 511 N N . TYR A 1 74 ? -17.051 7.068 2.952 1.00 93.50 74 TYR A N 1
ATOM 512 C CA . TYR A 1 74 ? -18.068 6.223 3.579 1.00 93.50 74 TYR A CA 1
ATOM 513 C C . TYR A 1 74 ? -17.455 5.269 4.610 1.00 93.50 74 TYR A C 1
ATOM 515 O O . TYR A 1 74 ? -17.991 5.145 5.706 1.00 93.50 74 TYR A O 1
ATOM 523 N N . VAL A 1 75 ? -16.312 4.645 4.318 1.00 91.12 75 VAL A N 1
ATOM 524 C CA . VAL A 1 75 ? -15.643 3.719 5.249 1.00 91.12 75 VAL A CA 1
ATOM 525 C C . VAL A 1 75 ? -15.262 4.409 6.561 1.00 91.12 75 VAL A C 1
ATOM 527 O O . VAL A 1 75 ? -15.495 3.847 7.630 1.00 91.12 75 VAL A O 1
ATOM 530 N N . VAL A 1 76 ? -14.718 5.629 6.506 1.00 89.56 76 VAL A N 1
ATOM 531 C CA . VAL A 1 76 ? -14.335 6.374 7.717 1.00 89.56 76 VAL A CA 1
ATOM 532 C C . VAL A 1 76 ? -15.560 6.883 8.476 1.00 89.56 76 VAL A C 1
ATOM 534 O O . VAL A 1 76 ? -15.541 6.907 9.703 1.00 89.56 76 VAL A O 1
ATOM 537 N N . TRP A 1 77 ? -16.639 7.262 7.789 1.00 89.94 77 TRP A N 1
ATOM 538 C CA . TRP A 1 77 ? -17.825 7.799 8.463 1.00 89.94 77 TRP A CA 1
ATOM 539 C C . TRP A 1 77 ? -18.658 6.729 9.184 1.00 89.94 77 TRP A C 1
ATOM 541 O O . TRP A 1 77 ? -19.382 7.038 10.126 1.00 89.94 77 TRP A O 1
ATOM 551 N N . GLN A 1 78 ? -18.543 5.462 8.782 1.00 86.50 78 GLN A N 1
ATOM 552 C CA . GLN A 1 78 ? -19.272 4.347 9.397 1.00 86.50 78 GLN A CA 1
ATOM 553 C C . GLN A 1 78 ? -18.614 3.806 10.685 1.00 86.50 78 GLN A C 1
ATOM 555 O O . GLN A 1 78 ? -19.037 2.768 11.195 1.00 86.50 78 GLN A O 1
ATOM 560 N N . VAL A 1 79 ? -17.588 4.470 11.236 1.00 84.56 79 VAL A N 1
ATOM 561 C CA . VAL A 1 79 ? -16.915 4.014 12.467 1.00 84.56 79 VAL A CA 1
ATOM 562 C C . VAL A 1 79 ? -17.514 4.625 13.731 1.00 84.56 79 VAL A C 1
ATOM 564 O O . VAL A 1 79 ? -17.890 5.793 13.776 1.00 84.56 79 VAL A O 1
ATOM 567 N N . THR A 1 80 ? -17.554 3.841 14.808 1.00 86.25 80 THR A N 1
ATOM 568 C CA . THR A 1 80 ? -18.003 4.308 16.125 1.00 86.25 80 THR A CA 1
ATOM 569 C C . THR A 1 80 ? -17.063 5.399 16.669 1.00 86.25 80 THR A C 1
ATOM 571 O O . THR A 1 80 ? -15.846 5.211 16.603 1.00 86.25 80 THR A O 1
ATOM 574 N N . PRO A 1 81 ? -17.559 6.482 17.308 1.00 83.31 81 PRO A N 1
ATOM 575 C CA . PRO A 1 81 ? -16.720 7.602 17.762 1.00 83.31 81 PRO A CA 1
ATOM 576 C C . PRO A 1 81 ? -15.558 7.228 18.696 1.00 83.31 81 PRO A C 1
ATOM 578 O O . PRO A 1 81 ? -14.505 7.862 18.680 1.00 83.31 81 PRO A O 1
ATOM 581 N N . ALA A 1 82 ? -15.709 6.155 19.476 1.00 81.25 82 ALA A N 1
ATOM 582 C CA . ALA A 1 82 ? -14.656 5.632 20.350 1.00 81.25 82 ALA A CA 1
ATOM 583 C C . ALA A 1 82 ? -13.433 5.078 19.589 1.00 81.25 82 ALA A C 1
ATOM 585 O O . ALA A 1 82 ? -12.382 4.865 20.190 1.00 81.25 82 ALA A O 1
ATOM 586 N N . LEU A 1 83 ? -13.563 4.833 18.282 1.00 81.81 83 LEU A N 1
ATOM 587 C CA . LEU A 1 83 ? -12.538 4.228 17.437 1.00 81.81 83 LEU A CA 1
ATOM 588 C C . LEU A 1 83 ? -11.805 5.243 16.553 1.00 81.81 83 LEU A C 1
ATOM 590 O O . LEU A 1 83 ? -10.910 4.824 15.828 1.00 81.81 83 LEU A O 1
ATOM 594 N N . HIS A 1 84 ? -12.092 6.550 16.624 1.00 87.50 84 HIS A N 1
ATOM 595 C CA . HIS A 1 84 ? -11.371 7.543 15.811 1.00 87.50 84 HIS A CA 1
ATOM 596 C C . HIS A 1 84 ? -9.859 7.542 16.077 1.00 87.50 84 HIS A C 1
ATOM 598 O O . HIS A 1 84 ? -9.072 7.609 15.136 1.00 87.50 84 HIS A O 1
ATOM 604 N N . THR A 1 85 ? -9.438 7.392 17.336 1.00 87.69 85 THR A N 1
ATOM 605 C CA . THR A 1 85 ? -8.012 7.345 17.696 1.00 87.69 85 THR A CA 1
ATOM 606 C C . THR A 1 85 ? -7.326 6.059 17.201 1.00 87.69 85 THR A C 1
ATOM 608 O O . THR A 1 85 ? -6.288 6.158 16.546 1.00 87.69 85 THR A O 1
ATOM 611 N N . PRO A 1 86 ? -7.895 4.849 17.400 1.00 81.88 86 PRO A N 1
ATOM 612 C CA . PRO A 1 86 ? -7.404 3.644 16.727 1.00 81.88 86 PRO A CA 1
ATOM 613 C C . PRO A 1 86 ? -7.423 3.729 15.195 1.00 81.88 86 PRO A C 1
ATOM 615 O O . PRO A 1 86 ? -6.484 3.274 14.545 1.00 81.88 86 PRO A O 1
ATOM 618 N N . LEU A 1 87 ? -8.462 4.327 14.609 1.00 84.81 87 LEU A N 1
ATOM 619 C CA . LEU A 1 87 ? -8.602 4.470 13.161 1.00 84.81 87 LEU A CA 1
ATOM 620 C C . LEU A 1 87 ? -7.516 5.378 12.584 1.00 84.81 87 LEU A C 1
ATOM 622 O O . LEU A 1 87 ? -6.943 5.044 11.552 1.00 84.81 87 LEU A O 1
ATOM 626 N N . MET A 1 88 ? -7.160 6.456 13.283 1.00 88.94 88 MET A N 1
ATOM 627 C CA . MET A 1 88 ? -6.040 7.317 12.903 1.00 88.94 88 MET A CA 1
ATOM 628 C C . MET A 1 88 ? -4.731 6.516 12.791 1.00 88.94 88 MET A C 1
ATOM 630 O O . MET A 1 88 ? -3.989 6.656 11.816 1.00 88.94 88 MET A O 1
ATOM 634 N N . SER A 1 89 ? -4.481 5.610 13.742 1.00 86.69 89 SER A N 1
ATOM 635 C CA . SER A 1 89 ? -3.309 4.726 13.716 1.00 86.69 89 SER A CA 1
ATOM 636 C C . SER A 1 89 ? -3.364 3.711 12.563 1.00 86.69 89 SER A C 1
ATOM 638 O O . SER A 1 89 ? -2.358 3.487 11.885 1.00 86.69 89 SER A O 1
ATOM 640 N N . VAL A 1 90 ? -4.541 3.150 12.267 1.00 86.00 90 VAL A N 1
ATOM 641 C CA . VAL A 1 90 ? -4.735 2.255 11.111 1.00 86.00 90 VAL A CA 1
ATOM 642 C C . VAL A 1 90 ? -4.486 2.986 9.795 1.00 86.00 90 VAL A C 1
ATOM 644 O O . VAL A 1 90 ? -3.787 2.457 8.934 1.00 86.00 90 VAL A O 1
ATOM 647 N N . THR A 1 91 ? -4.991 4.211 9.631 1.00 91.31 91 THR A N 1
ATOM 648 C CA . THR A 1 91 ? -4.757 4.989 8.405 1.00 91.31 91 THR A CA 1
ATOM 649 C C . THR A 1 91 ? -3.279 5.326 8.213 1.00 91.31 91 THR A C 1
ATOM 651 O O . THR A 1 91 ? -2.802 5.323 7.079 1.00 91.31 91 THR A O 1
ATOM 654 N N . ASN A 1 92 ? -2.523 5.507 9.304 1.00 88.81 92 ASN A N 1
ATOM 655 C CA . ASN A 1 92 ? -1.071 5.660 9.233 1.00 88.81 92 ASN A CA 1
ATOM 656 C C . ASN A 1 92 ? -0.391 4.383 8.705 1.00 88.81 92 ASN A C 1
ATOM 658 O O . ASN A 1 92 ? 0.443 4.459 7.805 1.00 88.81 92 ASN A O 1
ATOM 662 N N . ALA A 1 93 ? -0.815 3.202 9.168 1.00 86.62 93 ALA A N 1
ATOM 663 C CA . ALA A 1 93 ? -0.321 1.932 8.632 1.00 86.62 93 ALA A CA 1
ATOM 664 C C . ALA A 1 93 ? -0.693 1.743 7.145 1.00 86.62 93 ALA A C 1
ATOM 666 O O . ALA A 1 93 ? 0.175 1.402 6.342 1.00 86.62 93 ALA A O 1
ATOM 667 N N . ILE A 1 94 ? -1.946 2.027 6.757 1.00 90.12 94 ILE A N 1
ATOM 668 C CA . ILE A 1 94 ? -2.443 1.891 5.371 1.00 90.12 94 ILE A CA 1
ATOM 669 C C . ILE A 1 94 ? -1.699 2.820 4.407 1.00 90.12 94 ILE A C 1
ATOM 671 O O . ILE A 1 94 ? -1.413 2.425 3.275 1.00 90.12 94 ILE A O 1
ATOM 675 N N . SER A 1 95 ? -1.32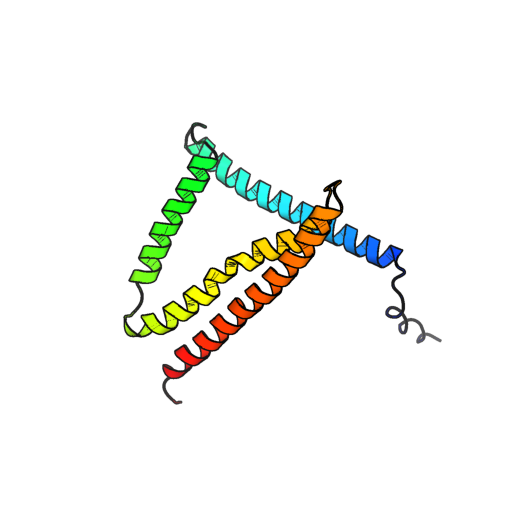4 4.024 4.854 1.00 90.75 95 SER A N 1
ATOM 676 C CA . SER A 1 95 ? -0.534 4.960 4.044 1.00 90.75 95 SER A CA 1
ATOM 677 C C . SER A 1 95 ? 0.794 4.367 3.556 1.00 90.75 95 SER A C 1
ATOM 679 O O . SER A 1 95 ? 1.345 4.833 2.563 1.00 90.75 95 SER A O 1
ATOM 681 N N . SER A 1 96 ? 1.264 3.275 4.168 1.00 91.50 96 SER A N 1
ATOM 682 C CA . SER A 1 96 ? 2.478 2.554 3.780 1.00 91.50 96 SER A CA 1
ATOM 683 C C . SER A 1 96 ? 2.373 1.770 2.462 1.00 91.50 96 SER A C 1
ATOM 685 O O . SER A 1 96 ? 3.291 1.021 2.129 1.00 91.50 96 SER A O 1
ATOM 687 N N . VAL A 1 97 ? 1.309 1.958 1.669 1.00 91.69 97 VAL A N 1
ATOM 688 C CA . VAL A 1 97 ? 1.187 1.423 0.296 1.00 91.69 97 VAL A CA 1
ATOM 689 C C . VAL A 1 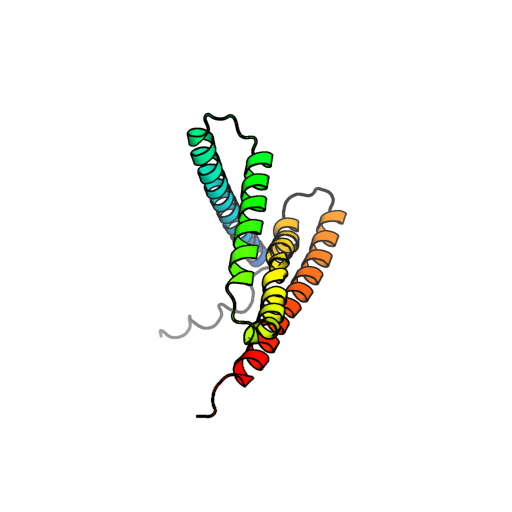97 ? 2.376 1.807 -0.604 1.00 91.69 97 VAL A C 1
ATOM 691 O O . VAL A 1 97 ? 2.718 1.085 -1.539 1.00 91.69 97 VAL A O 1
ATOM 694 N N . ILE A 1 98 ? 3.086 2.884 -0.254 1.00 91.50 98 ILE A N 1
ATOM 695 C CA . ILE A 1 98 ? 4.386 3.295 -0.816 1.00 91.50 98 ILE A CA 1
ATOM 696 C C . ILE A 1 98 ? 5.443 2.178 -0.847 1.00 91.50 98 ILE A C 1
ATOM 698 O O . ILE A 1 98 ? 6.348 2.242 -1.679 1.00 91.50 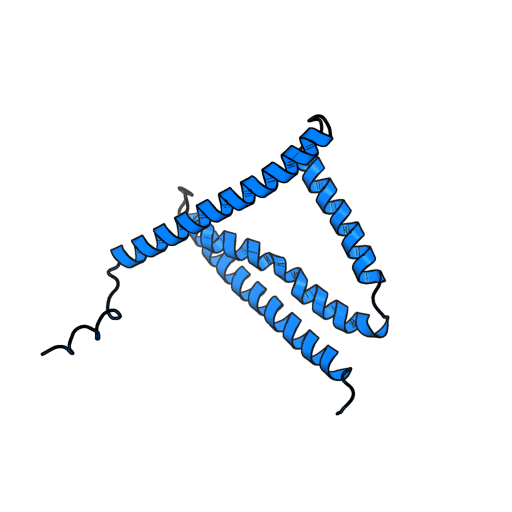98 ILE A O 1
ATOM 702 N N . VAL A 1 99 ? 5.324 1.132 -0.019 1.00 92.25 99 VAL A N 1
ATOM 703 C CA . VAL A 1 99 ? 6.203 -0.050 -0.072 1.00 92.25 99 VAL A CA 1
ATOM 704 C C . VAL A 1 99 ? 6.220 -0.705 -1.459 1.00 92.25 99 VAL A C 1
ATOM 706 O O . VAL A 1 99 ? 7.269 -1.167 -1.902 1.00 92.25 99 VAL A O 1
ATOM 709 N N . VAL A 1 100 ? 5.095 -0.679 -2.184 1.00 89.88 100 VAL A N 1
ATOM 710 C CA . VAL A 1 100 ? 4.996 -1.216 -3.550 1.00 89.88 100 VAL A CA 1
ATOM 711 C C . VAL A 1 100 ? 5.907 -0.431 -4.495 1.00 89.88 100 VAL A C 1
ATOM 713 O O . VAL A 1 100 ? 6.676 -1.021 -5.249 1.00 89.88 100 VAL A O 1
ATOM 716 N N . GLY A 1 101 ? 5.893 0.902 -4.399 1.00 88.56 101 GLY A N 1
ATOM 717 C CA . GLY A 1 101 ? 6.777 1.766 -5.183 1.00 88.56 101 GLY A CA 1
ATOM 718 C C . GLY A 1 101 ? 8.254 1.575 -4.829 1.00 88.56 101 GLY A C 1
ATOM 719 O O . GLY A 1 101 ? 9.097 1.525 -5.721 1.00 88.56 101 GLY A O 1
ATOM 720 N N . ALA A 1 102 ? 8.570 1.396 -3.544 1.00 90.44 102 ALA A N 1
ATOM 721 C CA . ALA A 1 102 ? 9.935 1.129 -3.092 1.00 90.44 102 ALA A CA 1
ATOM 722 C C . ALA A 1 102 ? 10.472 -0.214 -3.620 1.00 90.44 102 ALA A C 1
ATOM 724 O O . ALA A 1 102 ? 11.606 -0.282 -4.093 1.00 90.44 102 ALA A O 1
ATOM 725 N N . LEU A 1 103 ? 9.650 -1.269 -3.603 1.00 88.19 103 LEU A N 1
ATOM 726 C CA . LEU A 1 103 ? 10.009 -2.573 -4.168 1.00 88.19 103 LEU A CA 1
ATOM 727 C C . LEU A 1 103 ? 10.238 -2.497 -5.679 1.00 88.19 103 LEU A C 1
ATOM 729 O O . LEU A 1 103 ? 11.201 -3.085 -6.171 1.00 88.19 103 LEU A O 1
ATOM 733 N N . LEU A 1 104 ? 9.415 -1.735 -6.406 1.00 85.31 104 LEU A N 1
ATOM 734 C CA . LEU A 1 104 ? 9.638 -1.485 -7.831 1.00 85.31 104 LEU A CA 1
ATOM 735 C C . LEU A 1 104 ? 10.946 -0.717 -8.067 1.00 85.31 104 LEU A C 1
ATOM 737 O O . LEU A 1 104 ? 11.725 -1.108 -8.929 1.00 85.31 104 LEU A O 1
ATOM 741 N N . ALA A 1 105 ? 11.245 0.311 -7.271 1.00 84.38 105 ALA A N 1
ATOM 742 C CA . ALA A 1 105 ? 12.485 1.081 -7.399 1.00 84.38 105 ALA A CA 1
ATOM 743 C C . ALA A 1 105 ? 13.749 0.233 -7.149 1.00 84.38 105 ALA A C 1
ATOM 745 O O . ALA A 1 105 ? 14.740 0.377 -7.864 1.00 84.38 105 ALA A O 1
ATOM 746 N N . VAL A 1 106 ? 13.717 -0.680 -6.172 1.00 83.25 106 VAL A N 1
ATOM 747 C CA . VAL A 1 106 ? 14.844 -1.587 -5.879 1.00 83.25 106 VAL A CA 1
ATOM 748 C C . VAL A 1 106 ? 14.938 -2.730 -6.894 1.00 83.25 106 VAL A C 1
ATOM 750 O O . VAL A 1 106 ? 16.039 -3.076 -7.325 1.00 83.25 106 VAL A O 1
ATOM 753 N N . GLY A 1 107 ? 13.801 -3.322 -7.270 1.00 73.12 107 GLY A N 1
ATOM 754 C CA . GLY A 1 107 ? 13.734 -4.507 -8.126 1.00 73.12 107 GLY A CA 1
ATOM 755 C C . GLY A 1 107 ? 13.924 -4.205 -9.613 1.00 73.12 107 GLY A C 1
ATOM 756 O O . GLY A 1 107 ? 14.677 -4.903 -10.291 1.00 73.12 107 GLY A O 1
ATOM 757 N N . VAL A 1 108 ? 13.298 -3.140 -10.121 1.00 62.09 108 VAL A N 1
ATOM 758 C CA . VAL A 1 108 ? 13.279 -2.804 -11.557 1.00 62.09 108 VAL A CA 1
ATOM 759 C C . VAL A 1 108 ? 14.537 -2.054 -11.997 1.00 62.09 108 VAL A C 1
ATOM 761 O O . VAL A 1 108 ? 14.921 -2.157 -13.155 1.00 62.09 108 VAL A O 1
ATOM 764 N N . ALA A 1 109 ? 15.281 -1.414 -11.085 1.00 58.75 109 ALA A N 1
ATOM 765 C CA . ALA A 1 109 ? 16.573 -0.783 -11.401 1.00 58.75 109 ALA A CA 1
ATOM 766 C C . ALA A 1 109 ? 17.659 -1.772 -11.899 1.00 58.75 109 ALA A C 1
ATOM 768 O O . ALA A 1 109 ? 18.778 -1.374 -12.230 1.00 58.75 109 ALA A O 1
ATOM 769 N N . THR A 1 110 ? 17.361 -3.074 -11.937 1.00 54.00 110 THR A N 1
ATOM 770 C CA . THR A 1 110 ? 18.181 -4.109 -12.583 1.00 54.00 110 THR A CA 1
ATOM 771 C C . THR A 1 110 ? 18.022 -4.165 -14.103 1.00 54.00 110 THR A C 1
ATOM 773 O O . THR A 1 110 ? 18.863 -4.780 -14.756 1.00 54.00 110 THR A O 1
ATOM 776 N N . LEU A 1 111 ? 17.000 -3.515 -14.662 1.00 56.75 111 LEU A N 1
ATOM 777 C CA . LEU A 1 111 ? 16.599 -3.639 -16.058 1.00 56.75 111 LEU A CA 1
ATOM 778 C C . LEU A 1 111 ? 16.819 -2.307 -16.795 1.00 56.75 111 LEU A C 1
ATOM 780 O O . LEU A 1 111 ? 16.112 -1.332 -16.567 1.00 56.75 111 LEU A O 1
ATOM 784 N N . ASP A 1 112 ? 17.807 -2.298 -17.688 1.00 55.69 112 ASP A N 1
ATOM 785 C CA . ASP A 1 112 ? 17.852 -1.450 -18.887 1.00 55.69 112 ASP A CA 1
ATOM 786 C C . ASP A 1 112 ? 17.727 0.075 -18.734 1.00 55.69 112 ASP A C 1
ATOM 788 O O . ASP A 1 112 ? 16.997 0.726 -19.480 1.00 55.69 112 ASP A O 1
ATOM 792 N N . THR A 1 113 ? 18.537 0.703 -17.883 1.00 51.25 113 THR A N 1
ATOM 793 C CA . THR A 1 113 ? 18.920 2.098 -18.149 1.00 51.25 113 THR A CA 1
ATOM 794 C C . THR A 1 113 ? 20.397 2.123 -18.491 1.00 51.25 113 THR A C 1
ATOM 796 O O . THR A 1 113 ? 21.235 1.927 -17.616 1.00 51.25 113 THR A O 1
ATOM 799 N N . GLY A 1 114 ? 20.728 2.380 -19.762 1.00 52.12 114 GLY A N 1
ATOM 800 C CA . GLY A 1 114 ? 22.099 2.549 -20.277 1.00 52.12 114 GLY A CA 1
ATOM 801 C C . GLY A 1 114 ? 22.911 3.677 -19.618 1.00 52.12 114 GLY A C 1
ATOM 802 O O . GLY A 1 114 ? 24.004 3.996 -20.069 1.00 52.12 114 GLY A O 1
ATOM 803 N N . ASP A 1 115 ? 22.384 4.251 -18.540 1.00 62.00 115 ASP A N 1
ATOM 804 C CA . ASP A 1 115 ? 23.032 5.168 -17.627 1.00 62.00 115 ASP A CA 1
ATOM 805 C C . ASP A 1 115 ? 23.158 4.485 -16.253 1.00 62.00 115 ASP A C 1
ATOM 807 O O . ASP A 1 115 ? 22.229 4.458 -15.436 1.00 62.00 115 ASP A O 1
ATOM 811 N N . ALA A 1 116 ? 24.322 3.875 -16.010 1.00 61.75 116 ALA A N 1
ATOM 812 C CA . ALA A 1 116 ? 24.628 3.170 -14.765 1.00 61.75 116 ALA A CA 1
ATOM 813 C C . ALA A 1 116 ? 24.487 4.079 -13.526 1.00 61.75 116 ALA A C 1
ATOM 815 O O . ALA A 1 116 ? 24.270 3.578 -12.420 1.00 61.75 116 ALA A O 1
ATOM 816 N N . GLY A 1 117 ? 24.562 5.405 -13.721 1.00 63.09 117 GLY A N 1
ATOM 817 C CA . GLY A 1 117 ? 24.372 6.445 -12.715 1.00 63.09 117 GLY A CA 1
ATOM 818 C C . GLY A 1 117 ? 22.974 6.456 -12.080 1.00 63.09 117 GLY A C 1
ATOM 819 O O . GLY A 1 117 ? 22.801 6.427 -10.862 1.00 63.09 117 GLY A O 1
ATOM 820 N N . ALA A 1 118 ? 21.936 6.463 -12.909 1.00 65.88 118 ALA A N 1
ATOM 821 C CA . ALA A 1 118 ? 20.558 6.539 -12.426 1.00 65.88 118 ALA A CA 1
ATOM 822 C C . ALA A 1 118 ? 20.120 5.242 -11.719 1.00 65.88 118 ALA A C 1
ATOM 824 O O . ALA A 1 118 ? 19.402 5.275 -10.716 1.00 65.88 118 ALA A O 1
ATOM 825 N N . ALA A 1 119 ? 20.613 4.095 -12.196 1.00 69.12 119 ALA A N 1
ATOM 826 C CA . ALA A 1 119 ? 20.276 2.781 -11.658 1.00 69.12 119 ALA A CA 1
ATOM 827 C C . ALA A 1 119 ? 20.852 2.525 -10.254 1.00 69.12 119 ALA A C 1
ATOM 829 O O . ALA A 1 119 ? 20.247 1.787 -9.468 1.00 69.12 119 ALA A O 1
ATOM 830 N N . TRP A 1 120 ? 22.011 3.104 -9.911 1.00 76.56 120 TRP A N 1
ATOM 831 C CA . TRP A 1 120 ? 22.550 2.997 -8.548 1.00 76.56 120 TRP A CA 1
ATOM 832 C C . TRP A 1 120 ? 21.787 3.906 -7.582 1.00 76.56 120 TRP A C 1
ATOM 834 O O . TRP A 1 120 ? 21.456 3.478 -6.475 1.00 76.56 120 TRP A O 1
ATOM 844 N N . ALA A 1 121 ? 21.436 5.120 -8.014 1.00 80.94 121 ALA A N 1
ATOM 845 C CA . ALA A 1 121 ? 20.675 6.056 -7.196 1.00 80.94 121 ALA A CA 1
ATOM 846 C C . ALA A 1 121 ? 19.280 5.495 -6.875 1.00 80.94 121 ALA A C 1
ATOM 848 O O . ALA A 1 121 ? 18.897 5.441 -5.706 1.00 80.94 121 ALA A O 1
ATOM 849 N N . ALA A 1 122 ? 18.559 4.984 -7.880 1.00 83.81 122 ALA A N 1
ATOM 850 C CA . ALA A 1 122 ? 17.241 4.371 -7.699 1.00 83.81 122 ALA A CA 1
ATOM 851 C C . ALA A 1 122 ? 17.257 3.207 -6.694 1.00 83.81 122 ALA A C 1
ATOM 853 O O . ALA A 1 122 ? 16.351 3.095 -5.870 1.00 83.81 122 ALA A O 1
ATOM 854 N N . ARG A 1 123 ? 18.318 2.387 -6.691 1.00 82.94 123 ARG A N 1
ATOM 855 C CA . ARG A 1 123 ? 18.491 1.304 -5.710 1.00 82.94 123 ARG A CA 1
ATOM 856 C C . ARG A 1 123 ? 18.700 1.819 -4.296 1.00 82.94 123 ARG A C 1
ATOM 858 O O . ARG A 1 123 ? 18.075 1.301 -3.378 1.00 82.94 123 ARG A O 1
ATOM 865 N N . ILE A 1 124 ? 19.572 2.810 -4.107 1.00 87.69 124 ILE A N 1
ATOM 866 C CA . ILE A 1 124 ? 19.859 3.352 -2.772 1.00 87.69 124 ILE A CA 1
ATOM 867 C C . ILE A 1 124 ? 18.619 4.048 -2.213 1.00 87.69 124 ILE A C 1
ATOM 869 O O . ILE A 1 124 ? 18.194 3.745 -1.099 1.00 87.69 124 ILE A O 1
ATOM 873 N N . PHE A 1 125 ? 17.993 4.927 -2.997 1.00 89.44 125 PHE A N 1
ATOM 874 C CA . PHE A 1 125 ? 16.773 5.611 -2.575 1.00 89.44 125 PHE A CA 1
ATOM 875 C C . PHE A 1 125 ? 15.605 4.641 -2.395 1.00 89.44 125 PHE A C 1
ATOM 877 O O . PHE A 1 125 ? 14.871 4.762 -1.419 1.00 89.44 125 PHE A O 1
ATOM 884 N N . GLY A 1 126 ? 15.468 3.640 -3.267 1.00 90.19 126 GLY A N 1
ATOM 885 C CA . GLY A 1 126 ? 14.477 2.576 -3.124 1.00 90.19 126 GLY A CA 1
ATOM 886 C C . GLY A 1 126 ? 14.694 1.742 -1.862 1.00 90.19 126 GLY A C 1
ATOM 887 O O . GLY A 1 126 ? 13.735 1.441 -1.158 1.00 90.19 126 GLY A O 1
ATOM 888 N N . PHE A 1 127 ? 15.943 1.414 -1.523 1.00 90.56 127 PHE A N 1
ATOM 889 C CA . PHE A 1 127 ? 16.273 0.664 -0.311 1.00 90.56 127 PHE A CA 1
ATOM 890 C C . PHE A 1 127 ? 15.958 1.476 0.949 1.00 90.56 127 PHE A C 1
ATOM 892 O O . PHE A 1 127 ? 15.321 0.965 1.868 1.00 90.56 127 PHE A O 1
ATOM 899 N N . ILE A 1 128 ? 16.325 2.761 0.970 1.00 93.81 128 ILE A N 1
ATOM 900 C CA . ILE A 1 128 ? 15.966 3.672 2.065 1.00 93.81 128 ILE A CA 1
ATOM 901 C C . ILE A 1 128 ? 14.440 3.779 2.181 1.00 93.81 128 ILE A C 1
ATOM 903 O O . ILE A 1 128 ? 13.896 3.629 3.275 1.00 93.81 128 ILE A O 1
ATOM 907 N N . ALA A 1 129 ? 13.738 3.971 1.063 1.00 93.00 129 ALA A N 1
ATOM 908 C CA . ALA A 1 129 ? 12.280 4.024 1.034 1.00 93.00 129 ALA A CA 1
ATOM 909 C C . ALA A 1 129 ? 11.647 2.722 1.550 1.00 93.00 129 ALA A C 1
ATOM 911 O O . ALA A 1 129 ? 10.673 2.778 2.296 1.00 93.00 129 ALA A O 1
ATOM 912 N N . LEU A 1 130 ? 12.219 1.561 1.220 1.00 93.69 130 LEU A N 1
ATOM 913 C CA . LEU A 1 130 ? 11.749 0.254 1.681 1.00 93.69 130 LEU A CA 1
ATOM 914 C C . LEU A 1 130 ? 11.906 0.096 3.199 1.00 93.69 130 LEU A C 1
ATOM 916 O O . LEU A 1 130 ? 10.982 -0.373 3.868 1.00 93.69 130 LEU A O 1
ATOM 920 N N . VAL A 1 131 ? 13.046 0.518 3.754 1.00 94.06 131 VAL A N 1
ATOM 921 C CA . VAL A 1 131 ? 13.289 0.507 5.206 1.00 94.06 131 VAL A CA 1
ATOM 922 C C . VAL A 1 131 ? 12.306 1.436 5.920 1.00 94.06 131 VAL A C 1
ATOM 924 O O . VAL A 1 131 ? 11.652 1.019 6.876 1.00 94.06 131 VAL A O 1
ATOM 927 N N . LEU A 1 132 ? 12.140 2.668 5.433 1.00 93.19 132 LEU A N 1
ATOM 928 C CA . LEU A 1 132 ? 11.212 3.638 6.021 1.00 93.19 132 LEU A CA 1
ATOM 929 C C . LEU A 1 132 ? 9.751 3.175 5.929 1.00 93.19 132 LEU A C 1
ATOM 931 O O . LEU A 1 132 ? 9.010 3.277 6.909 1.00 93.19 132 LEU A O 1
ATOM 935 N N . ALA A 1 133 ? 9.344 2.607 4.792 1.00 93.25 133 ALA A N 1
ATOM 936 C CA . ALA A 1 133 ? 8.014 2.029 4.626 1.00 93.25 133 ALA A CA 1
ATOM 937 C C . ALA A 1 133 ? 7.790 0.858 5.594 1.00 93.25 133 ALA A C 1
ATOM 939 O O . ALA A 1 133 ? 6.740 0.776 6.225 1.00 93.25 133 ALA A O 1
ATOM 940 N N . SER A 1 134 ? 8.795 -0.002 5.781 1.00 92.69 134 SER A N 1
ATOM 941 C CA . SER A 1 134 ? 8.719 -1.118 6.732 1.00 92.69 134 SER A CA 1
ATOM 942 C C . SER A 1 134 ? 8.507 -0.627 8.166 1.00 92.69 134 SER A C 1
ATOM 944 O O . SER A 1 134 ? 7.641 -1.146 8.870 1.00 92.69 134 SER A O 1
ATOM 946 N N . VAL A 1 135 ? 9.229 0.414 8.596 1.00 91.62 135 VAL A N 1
ATOM 947 C CA . VAL A 1 135 ? 9.031 1.025 9.923 1.00 91.62 135 VAL A CA 1
ATOM 948 C C . VAL A 1 135 ? 7.606 1.561 10.082 1.00 91.62 135 VAL A C 1
ATOM 950 O O . VAL A 1 135 ? 6.998 1.342 11.128 1.00 91.62 135 VAL A O 1
ATOM 953 N N . ASN A 1 136 ? 7.043 2.207 9.057 1.00 91.94 136 ASN A N 1
ATOM 954 C CA . ASN A 1 136 ? 5.675 2.730 9.113 1.00 91.94 136 ASN A CA 1
ATOM 955 C C . ASN A 1 136 ? 4.616 1.609 9.189 1.00 91.94 136 ASN A C 1
ATOM 957 O O . ASN A 1 136 ? 3.673 1.700 9.976 1.00 91.94 136 ASN A O 1
ATOM 961 N N . ILE A 1 137 ? 4.821 0.503 8.462 1.00 91.62 137 ILE A N 1
ATOM 962 C CA . ILE A 1 137 ? 3.973 -0.699 8.532 1.00 91.62 137 ILE A CA 1
ATOM 963 C C . ILE A 1 137 ? 3.994 -1.272 9.950 1.00 91.62 137 ILE A C 1
ATOM 965 O O . ILE A 1 137 ? 2.960 -1.343 10.620 1.00 91.62 137 ILE A O 1
ATOM 969 N N . PHE A 1 138 ? 5.174 -1.666 10.433 1.00 91.19 138 PHE A N 1
ATOM 970 C CA . PHE A 1 138 ? 5.292 -2.352 11.719 1.00 91.19 138 PHE A CA 1
ATOM 971 C C . PHE A 1 138 ? 4.945 -1.434 12.894 1.00 91.19 138 PHE A C 1
ATOM 973 O O . PHE A 1 138 ? 4.234 -1.852 13.808 1.00 91.19 138 PHE A O 1
ATOM 980 N N . GLY A 1 139 ? 5.381 -0.174 12.854 1.00 88.38 139 GLY A N 1
ATOM 981 C CA . GLY A 1 139 ? 5.053 0.829 13.865 1.00 88.38 139 GLY A CA 1
ATOM 982 C C . GLY A 1 139 ? 3.556 1.125 13.918 1.00 88.38 139 GLY A C 1
ATOM 983 O O . GLY A 1 139 ? 2.960 1.088 14.997 1.00 88.38 139 GLY A O 1
ATOM 984 N N . GLY A 1 140 ? 2.924 1.340 12.761 1.00 86.12 140 GLY A N 1
ATOM 985 C CA . GLY A 1 140 ? 1.490 1.604 12.667 1.00 86.12 140 GLY A CA 1
ATOM 986 C C . GLY A 1 140 ? 0.643 0.447 13.203 1.00 86.12 140 GLY A C 1
ATOM 987 O O . GLY A 1 140 ? -0.276 0.665 13.997 1.00 86.12 140 GLY A O 1
ATOM 988 N N . PHE A 1 141 ? 0.971 -0.800 12.854 1.00 86.31 141 PHE A N 1
ATOM 989 C CA . PHE A 1 141 ? 0.222 -1.959 13.350 1.00 86.31 141 PHE A CA 1
ATOM 990 C C . PHE A 1 141 ? 0.471 -2.253 14.835 1.00 86.31 141 PHE A C 1
ATOM 992 O O . PHE A 1 141 ? -0.485 -2.567 15.548 1.00 86.31 141 PHE A O 1
ATOM 999 N N . LEU A 1 142 ? 1.698 -2.092 15.342 1.00 87.88 142 LEU A N 1
ATOM 1000 C CA . LEU A 1 142 ? 2.011 -2.331 16.758 1.00 87.88 142 LEU A CA 1
ATOM 1001 C C . LEU A 1 142 ? 1.321 -1.314 17.679 1.00 87.88 142 LEU A C 1
ATOM 1003 O O . LEU A 1 142 ? 0.758 -1.687 18.714 1.00 87.88 142 LEU A O 1
ATOM 1007 N N . VAL A 1 143 ? 1.309 -0.035 17.293 1.00 83.38 143 VAL A N 1
ATOM 1008 C CA . VAL A 1 143 ? 0.605 1.017 18.042 1.00 83.38 143 VAL A CA 1
ATOM 1009 C C . VAL A 1 143 ? -0.903 0.780 18.008 1.00 83.38 143 VAL A C 1
ATOM 1011 O O . VAL A 1 143 ? -1.543 0.800 19.061 1.00 83.38 143 VAL A O 1
ATOM 1014 N N . THR A 1 144 ? -1.458 0.448 16.838 1.00 84.31 144 THR A N 1
ATOM 1015 C CA . THR A 1 144 ? -2.884 0.110 16.701 1.00 84.31 144 THR A CA 1
ATOM 1016 C C . THR A 1 144 ? -3.268 -1.061 17.606 1.00 84.31 144 THR A C 1
ATOM 1018 O O . THR A 1 144 ? -4.279 -1.000 18.304 1.00 84.31 144 THR A O 1
ATOM 1021 N N . GLN A 1 145 ? -2.454 -2.119 17.654 1.00 83.75 145 GLN A N 1
ATOM 1022 C CA . GLN A 1 145 ? -2.710 -3.273 18.515 1.00 83.75 145 GLN A CA 1
ATOM 1023 C C . GLN A 1 145 ? -2.686 -2.903 20.002 1.00 83.75 145 GLN A C 1
ATOM 1025 O O . GLN A 1 145 ? -3.568 -3.347 20.737 1.00 83.75 145 GLN A O 1
ATOM 1030 N N . ARG A 1 146 ? -1.752 -2.050 20.453 1.00 85.44 146 ARG A N 1
ATOM 1031 C CA . ARG A 1 146 ? -1.768 -1.528 21.835 1.00 85.44 146 ARG A CA 1
ATOM 1032 C C . ARG A 1 146 ? -3.004 -0.678 22.113 1.00 85.44 146 ARG A C 1
ATOM 1034 O O . ARG A 1 146 ? -3.577 -0.804 23.191 1.00 85.44 146 ARG A O 1
ATOM 1041 N N . MET A 1 147 ? -3.430 0.148 21.159 1.00 81.50 147 MET A N 1
ATOM 1042 C CA . MET A 1 147 ? -4.633 0.974 21.294 1.00 81.50 147 MET A CA 1
ATOM 1043 C C . MET A 1 147 ? -5.898 0.121 21.402 1.00 81.50 147 MET A C 1
ATOM 1045 O O . MET A 1 147 ? -6.707 0.347 22.296 1.00 81.50 147 MET A O 1
ATOM 1049 N N . LEU A 1 148 ? -6.043 -0.902 20.559 1.00 75.75 148 LEU A N 1
ATOM 1050 C CA . LEU A 1 148 ? -7.194 -1.810 20.574 1.00 75.75 148 LEU A CA 1
ATOM 1051 C C . LEU A 1 148 ? -7.178 -2.777 21.765 1.00 75.75 148 LEU A C 1
ATOM 1053 O O . LEU A 1 148 ? -8.238 -3.154 22.265 1.00 75.75 148 LEU A O 1
ATOM 1057 N N . ALA A 1 149 ? -6.000 -3.159 22.263 1.00 76.56 149 ALA A N 1
ATOM 1058 C CA . ALA A 1 149 ? -5.873 -4.004 23.449 1.00 76.56 149 ALA A CA 1
ATOM 1059 C C . ALA A 1 149 ? -6.443 -3.336 24.712 1.00 76.56 149 ALA A C 1
ATOM 1061 O O . ALA A 1 149 ? -6.940 -4.041 25.586 1.00 76.56 149 ALA A O 1
ATOM 1062 N N . MET A 1 150 ? -6.446 -1.999 24.785 1.00 71.12 150 MET A N 1
ATOM 1063 C CA . MET A 1 150 ? -7.040 -1.249 25.901 1.00 71.12 150 MET A CA 1
ATOM 1064 C C . MET A 1 150 ? -8.577 -1.290 25.925 1.00 71.12 150 MET A C 1
ATOM 1066 O O . MET A 1 150 ? -9.172 -1.001 26.959 1.00 71.12 150 MET A O 1
ATOM 1070 N N . TYR A 1 151 ? -9.223 -1.689 24.824 1.00 69.62 151 TYR A N 1
ATOM 1071 C CA . TYR A 1 151 ? -10.680 -1.864 24.747 1.00 69.62 151 TYR A CA 1
ATOM 1072 C C . TYR A 1 151 ? -11.129 -3.310 24.995 1.00 69.62 151 TYR A C 1
ATOM 1074 O O . TYR A 1 151 ? -12.329 -3.588 25.040 1.00 69.62 151 TYR A O 1
ATOM 1082 N N . LYS A 1 152 ? -10.193 -4.253 25.178 1.00 66.81 152 LYS A N 1
ATOM 1083 C CA . LYS A 1 152 ? -10.536 -5.623 25.566 1.00 66.81 152 LYS A CA 1
ATOM 1084 C C . LYS A 1 152 ? -10.887 -5.650 27.051 1.00 66.81 152 LYS A C 1
ATOM 1086 O O . LYS A 1 152 ? -10.070 -5.313 27.904 1.00 66.81 152 LYS A O 1
ATOM 1091 N N . LYS A 1 153 ? -12.116 -6.068 27.363 1.00 59.84 153 LYS A N 1
ATOM 1092 C CA . LYS A 1 153 ? -12.559 -6.305 28.741 1.00 59.84 153 LYS A CA 1
ATOM 1093 C C . LYS A 1 153 ? -11.636 -7.354 29.370 1.00 59.84 153 LYS A C 1
ATOM 1095 O O . LYS A 1 153 ? -11.396 -8.390 28.754 1.00 59.84 153 LYS A O 1
ATOM 1100 N N . LYS A 1 154 ? -11.101 -7.056 30.558 1.00 56.19 154 LYS A N 1
ATOM 1101 C CA . LYS A 1 154 ? -10.262 -7.975 31.340 1.00 56.19 154 LYS A CA 1
ATOM 1102 C C . LYS A 1 154 ? -11.043 -9.285 31.520 1.00 56.19 154 LYS A C 1
ATOM 1104 O O . LYS A 1 154 ? -12.108 -9.254 32.136 1.00 56.19 154 LYS A O 1
ATOM 1109 N N . ALA A 1 155 ? -10.572 -10.364 30.897 1.00 56.28 155 ALA A N 1
ATOM 1110 C CA . ALA A 1 155 ? -10.954 -11.717 31.286 1.00 56.28 155 ALA A CA 1
ATOM 1111 C C . ALA A 1 155 ? -10.214 -12.073 32.578 1.00 56.28 155 ALA A C 1
ATOM 1113 O O . ALA A 1 155 ? -9.054 -11.610 32.724 1.00 56.28 155 ALA A O 1
#

Radius of gyration: 23.22 Å; chains: 1; bounding box: 48×58×58 Å

Sequence (155 aa):
MASTTISNAVTTLTPEQALAAARAQAEAARIAADNAQAYADAVAASLAAATGGAVDPTVFRLAIFVLAIFVGYYVVWQVTPALHTPLMSVTNAISSVIVVGALLAVGVATLDTGDAGAAWAARIFGFIALVLASVNIFGGFLVTQRMLAMYKKKA

InterPro domains:
  IPR024605 NAD(P) transhydrogenase, alpha subunit, C-terminal [PF12769] (62-153)

pLDDT: mean 77.98, std 13.2, range [45.22, 95.88]

Organism: NCBI:txid1638099

Secondary structure (DSSP, 8-state):
----SSS-TTS---HHHHHHHHHHHHHHHHHHHHHHHHHHHHHHHHHHHHTTT---HHHHHHHHHHHHHHHHHHHHHTS-GGGHHHHHHHHHHHGGGHHHHHHHHHHHTTS--S-HHHHHHHHHHHHHHHHHHHHHHHHHHHHHHHHHHTTS---

Foldseek 3Di:
DPPDDPPDPPDDDDPVNVVVVLVVVLVVVVVVVVVVVVVVVVVVVVVCVVVVVPADVVNVVVVVVVVVVVVVVVVLVPDDPLCPVLVVLVVQLVVLPCLVVLCCLQSVLVDDDPPVVVSVVSNVVSVVSNVVSVCSNVVSVVVSCVSVVVVDDDD